Protein AF-A0A2G6C9Q8-F1 (afdb_monomer_lite)

Radius of gyration: 16.35 Å; chains: 1; bounding box: 36×27×58 Å

Secondary structure (DSSP, 8-state):
-HHHHHIIIIITTS-HHHHHHHHHHHHHHHHHHHHHH-TT------SHHHHHHHHHHHHHHHHHTT-HHHHHHHHHHHHHHHHHHHHS---GGGGSS-S----HHHHHHHHHHHHHH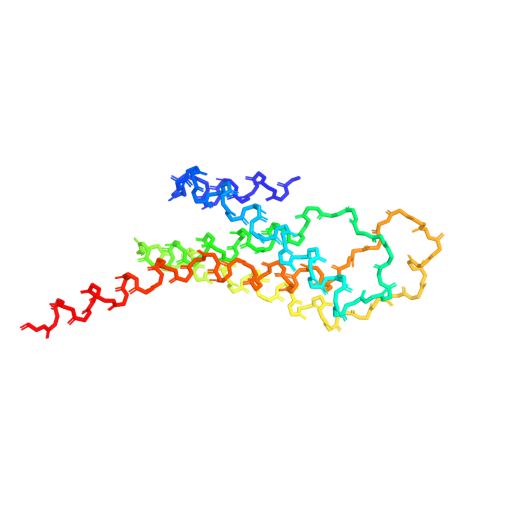HHHHHHHHHHHHHHTT-

pLDDT: mean 86.73, std 14.35, range [43.84, 97.94]

Sequence (134 aa):
AGFWVFLLLCGQNLRLKFLIFSIIFCAFIVGGGLFLISPQIIWYAGFSGIQYGLFLAGGIILVVDGEKLYGSALLILVVGKILMDAFTPTEPLSQTLIEASVIHQAHWYGAMGGVLSALPRILQATRYKSSSHV

Foldseek 3Di:
DLVVVLCVLQVVVDDPVLLVVLLVQLVCLLVVCCVPVVVVCPDDDDPLLLSLLSLLLRLLSCCLVPVVVSSVVSNCVSVVVLVVVVPDDDDPVVPPDPPDDPDSSSNVSSNVSNCVSNVVSVVVSVVVVVVVVD

Structure (mmCIF, N/CA/C/O backbone):
data_AF-A0A2G6C9Q8-F1
#
_entry.id   AF-A0A2G6C9Q8-F1
#
loop_
_atom_site.group_PDB
_atom_site.id
_atom_site.type_symbol
_atom_site.label_atom_id
_atom_site.label_alt_id
_atom_site.label_comp_id
_atom_site.label_asym_id
_atom_site.label_entity_id
_atom_site.label_seq_id
_atom_site.pdbx_PDB_ins_code
_atom_site.Cartn_x
_atom_site.Cartn_y
_atom_site.Cartn_z
_atom_site.occupancy
_atom_site.B_iso_or_equiv
_atom_site.auth_seq_id
_atom_site.auth_comp_id
_atom_site.auth_asym_id
_atom_site.auth_atom_id
_atom_site.pdbx_PDB_model_num
ATOM 1 N N . ALA A 1 1 ? -5.582 7.361 -11.171 1.00 74.19 1 ALA A N 1
ATOM 2 C CA . ALA A 1 1 ? -6.809 6.622 -10.788 1.00 74.19 1 ALA A CA 1
ATOM 3 C C . ALA A 1 1 ? -6.677 5.880 -9.449 1.00 74.19 1 ALA A C 1
ATOM 5 O O . ALA A 1 1 ? -7.483 6.132 -8.567 1.00 74.19 1 ALA A O 1
ATOM 6 N N . GLY A 1 2 ? -5.665 5.022 -9.242 1.00 85.25 2 GLY A N 1
ATOM 7 C CA . GLY A 1 2 ? -5.610 4.134 -8.063 1.00 85.25 2 GLY A CA 1
ATOM 8 C C . GLY A 1 2 ? -5.656 4.804 -6.679 1.00 85.25 2 GLY A C 1
ATOM 9 O O . GLY A 1 2 ? -6.224 4.240 -5.755 1.00 85.25 2 GLY A O 1
ATOM 10 N N . PHE A 1 3 ? -5.119 6.020 -6.517 1.00 89.12 3 PHE A N 1
ATOM 11 C CA . PHE A 1 3 ? -5.171 6.729 -5.230 1.00 89.12 3 PHE A CA 1
ATOM 12 C C . PHE A 1 3 ? -6.599 7.152 -4.872 1.00 89.12 3 PHE A C 1
ATOM 14 O O . PHE A 1 3 ? -7.008 7.027 -3.726 1.00 89.12 3 PHE A O 1
ATOM 21 N N . TRP A 1 4 ? -7.388 7.564 -5.866 1.00 91.56 4 TRP A N 1
ATOM 22 C CA . TRP A 1 4 ? -8.804 7.874 -5.678 1.00 91.56 4 TRP A CA 1
ATOM 23 C C . TRP A 1 4 ? -9.612 6.634 -5.294 1.00 91.56 4 TRP A C 1
ATOM 25 O O . TRP A 1 4 ? -10.454 6.715 -4.409 1.00 91.56 4 TRP A O 1
ATOM 35 N N . VAL A 1 5 ? -9.304 5.477 -5.891 1.00 91.69 5 VAL A N 1
ATOM 36 C CA . VAL A 1 5 ? -9.910 4.193 -5.498 1.00 91.69 5 VAL A CA 1
ATOM 37 C C . VAL A 1 5 ? -9.563 3.855 -4.049 1.00 91.69 5 VAL A C 1
ATOM 39 O O . VAL A 1 5 ? -10.441 3.497 -3.273 1.00 91.69 5 VAL A O 1
ATOM 42 N N . PHE A 1 6 ? -8.302 4.031 -3.652 1.00 93.19 6 PHE A N 1
ATOM 43 C CA . PHE A 1 6 ? -7.896 3.863 -2.259 1.00 93.19 6 PHE A CA 1
ATOM 44 C C . PHE A 1 6 ? -8.661 4.803 -1.313 1.00 93.19 6 PHE A C 1
ATOM 46 O O . PHE A 1 6 ? -9.171 4.356 -0.289 1.00 93.19 6 PHE A O 1
ATOM 53 N N . LEU A 1 7 ? -8.780 6.090 -1.650 1.00 92.19 7 LEU A N 1
ATOM 54 C CA . LEU A 1 7 ? -9.528 7.048 -0.831 1.00 92.19 7 LEU A CA 1
ATOM 55 C C . LEU A 1 7 ? -11.012 6.682 -0.723 1.00 92.19 7 LEU A C 1
ATOM 57 O O . LEU A 1 7 ? -11.589 6.830 0.350 1.00 92.19 7 LEU A O 1
ATOM 61 N N . LEU A 1 8 ? -11.612 6.173 -1.800 1.00 92.25 8 LEU A N 1
ATOM 62 C CA . LEU A 1 8 ? -12.995 5.704 -1.794 1.00 92.25 8 LEU A CA 1
ATOM 63 C C . LEU A 1 8 ? -13.186 4.499 -0.863 1.00 92.25 8 LEU A C 1
ATOM 65 O O . LEU A 1 8 ? -14.150 4.468 -0.109 1.00 92.25 8 LEU A O 1
ATOM 69 N N . LEU A 1 9 ? -12.276 3.522 -0.917 1.00 90.50 9 LEU A N 1
ATOM 70 C CA . LEU A 1 9 ? -12.410 2.262 -0.178 1.00 90.50 9 LEU A CA 1
ATOM 71 C C . LEU A 1 9 ? -11.966 2.359 1.286 1.00 90.50 9 LEU A C 1
ATOM 73 O O . LEU A 1 9 ? -12.543 1.704 2.146 1.00 90.50 9 LEU A O 1
ATOM 77 N N . CYS A 1 10 ? -10.930 3.148 1.568 1.00 90.38 10 CYS A N 1
ATOM 78 C CA . CYS A 1 10 ? -10.284 3.196 2.881 1.00 90.38 10 CYS A CA 1
ATOM 79 C C . CYS A 1 10 ? -10.272 4.604 3.486 1.00 90.38 10 CYS A C 1
ATOM 81 O O . CYS A 1 10 ? -10.171 4.752 4.701 1.00 90.38 10 CYS A O 1
ATOM 83 N N . GLY A 1 11 ? -10.330 5.656 2.665 1.00 84.56 11 GLY A N 1
ATOM 84 C CA . GLY A 1 11 ? -10.055 7.029 3.096 1.00 84.56 11 GLY A CA 1
ATOM 85 C C . GLY A 1 11 ? -11.017 7.559 4.158 1.00 84.56 11 GLY A C 1
ATOM 86 O O . GLY A 1 11 ? -10.589 8.320 5.020 1.00 84.56 11 GLY A O 1
ATOM 87 N N . GLN A 1 12 ? -12.278 7.121 4.148 1.00 84.31 12 GLN A N 1
ATOM 88 C CA . GLN A 1 12 ? -13.280 7.538 5.139 1.00 84.31 12 GLN A CA 1
ATOM 89 C C . GLN A 1 12 ? -12.997 6.980 6.543 1.00 84.31 12 GLN A C 1
ATOM 91 O O . GLN A 1 12 ? -13.325 7.617 7.542 1.00 84.31 12 GLN A O 1
ATOM 96 N N . ASN A 1 13 ? -12.342 5.820 6.627 1.00 82.31 13 ASN A N 1
ATOM 97 C CA . ASN A 1 13 ? -12.043 5.129 7.883 1.00 82.31 13 ASN A CA 1
ATOM 98 C C . ASN A 1 13 ? -10.636 5.457 8.414 1.00 82.31 13 ASN A C 1
ATOM 100 O O . ASN A 1 13 ? -10.291 5.091 9.538 1.00 82.31 13 ASN A O 1
ATOM 104 N N . LEU A 1 14 ? -9.805 6.155 7.630 1.00 88.62 14 LEU A N 1
ATOM 105 C CA . LEU A 1 14 ? -8.415 6.439 7.978 1.00 88.62 14 LEU A CA 1
ATOM 106 C C . LEU A 1 14 ? -8.225 7.851 8.527 1.00 88.62 14 LEU A C 1
ATOM 108 O O . LEU A 1 14 ? -8.629 8.855 7.946 1.00 88.62 14 LEU A O 1
ATOM 112 N N . ARG A 1 15 ? -7.487 7.949 9.636 1.00 91.44 15 ARG A N 1
ATOM 113 C CA . ARG A 1 15 ? -7.051 9.244 10.170 1.00 91.44 15 ARG A CA 1
ATOM 114 C C . ARG A 1 15 ? -6.024 9.870 9.226 1.00 91.44 15 ARG A C 1
ATOM 116 O O . ARG A 1 15 ? -5.024 9.231 8.903 1.00 91.44 15 ARG A O 1
ATOM 123 N N . LEU A 1 16 ? -6.186 11.155 8.899 1.00 91.81 16 LEU A N 1
ATOM 124 C CA . LEU A 1 16 ? -5.263 11.890 8.019 1.00 91.81 16 LEU A CA 1
ATOM 125 C C . LEU A 1 16 ? -3.792 11.775 8.458 1.00 91.81 16 LEU A C 1
ATOM 127 O O . LEU A 1 16 ? -2.912 11.564 7.630 1.00 91.81 16 LEU A O 1
ATOM 131 N N . LYS A 1 17 ? -3.524 11.837 9.770 1.00 93.69 17 LYS A N 1
ATOM 132 C CA . LYS A 1 17 ? -2.168 11.661 10.324 1.00 93.69 17 LYS A CA 1
ATOM 133 C C . LYS A 1 17 ? -1.569 10.294 9.977 1.00 93.69 17 LYS A C 1
ATOM 135 O O . LYS A 1 17 ? -0.399 10.218 9.622 1.00 93.69 17 LYS A O 1
ATOM 140 N N . PHE A 1 18 ? -2.371 9.230 10.058 1.00 93.88 18 PHE A N 1
ATOM 141 C CA . PHE A 1 18 ? -1.941 7.878 9.701 1.00 93.88 18 PHE A CA 1
ATOM 142 C C . PHE A 1 18 ? -1.710 7.741 8.192 1.00 93.88 18 PHE A C 1
ATOM 144 O O . PHE A 1 18 ? -0.746 7.099 7.780 1.00 93.88 18 PHE A O 1
ATOM 151 N N . LEU A 1 19 ? -2.558 8.371 7.374 1.00 95.12 19 LEU A N 1
ATOM 152 C CA . LEU A 1 19 ? -2.399 8.387 5.922 1.00 95.12 19 LEU A CA 1
ATOM 153 C C . LEU A 1 19 ? -1.090 9.074 5.509 1.00 95.12 19 LEU A C 1
ATOM 155 O O . LEU A 1 19 ? -0.296 8.478 4.788 1.00 95.12 19 LEU A O 1
ATOM 159 N N . ILE A 1 20 ? -0.837 10.289 6.007 1.00 96.62 20 ILE A N 1
ATOM 160 C CA . ILE A 1 20 ? 0.397 11.037 5.715 1.00 96.62 20 ILE A CA 1
ATOM 161 C C . ILE A 1 20 ? 1.623 10.244 6.176 1.00 96.62 20 ILE A C 1
ATOM 163 O O . ILE A 1 20 ? 2.571 10.080 5.409 1.00 96.62 20 ILE A O 1
ATOM 167 N N . PHE A 1 21 ? 1.584 9.702 7.399 1.00 96.94 21 PHE A N 1
ATOM 168 C CA . PHE A 1 21 ? 2.650 8.845 7.911 1.00 96.94 21 PHE A CA 1
ATOM 169 C C . PHE A 1 21 ? 2.892 7.637 6.999 1.00 96.94 21 PHE A C 1
ATOM 171 O O . PHE A 1 21 ? 4.028 7.399 6.606 1.00 96.94 21 PHE A O 1
ATOM 178 N N . SER A 1 22 ? 1.839 6.910 6.613 1.00 96.62 22 SER A N 1
ATOM 179 C CA . SER A 1 22 ? 1.961 5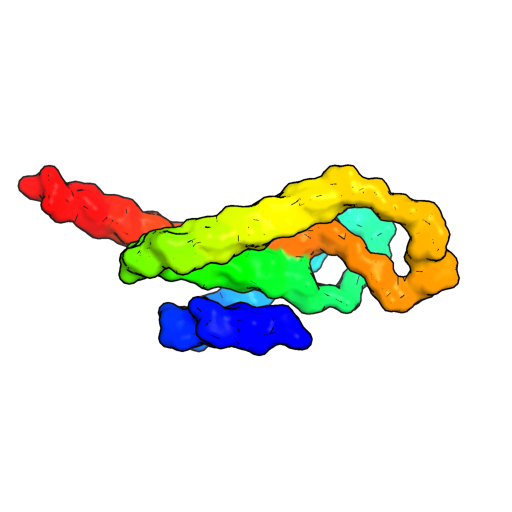.717 5.769 1.00 96.62 22 SER A CA 1
ATOM 180 C C . SER A 1 22 ? 2.494 6.040 4.376 1.00 96.62 22 SER A C 1
ATOM 182 O O . SER A 1 22 ? 3.293 5.266 3.859 1.00 96.62 22 SER A O 1
ATOM 184 N N . ILE A 1 23 ? 2.119 7.181 3.785 1.00 97.06 23 ILE A N 1
ATOM 185 C CA . ILE A 1 23 ? 2.675 7.643 2.502 1.00 97.06 23 ILE A CA 1
ATOM 186 C C . ILE A 1 23 ? 4.187 7.841 2.622 1.00 97.06 23 ILE A C 1
ATOM 188 O O . ILE A 1 23 ? 4.942 7.257 1.847 1.00 97.06 23 ILE A O 1
ATOM 192 N N . ILE A 1 24 ? 4.624 8.639 3.600 1.00 97.69 24 ILE A N 1
ATOM 193 C CA . ILE A 1 24 ? 6.041 8.968 3.800 1.00 97.69 24 ILE A CA 1
ATOM 194 C C . ILE A 1 24 ? 6.835 7.704 4.140 1.00 97.69 24 ILE A C 1
ATOM 196 O O . ILE A 1 24 ? 7.883 7.446 3.555 1.00 97.69 24 ILE A O 1
ATOM 200 N N . PHE A 1 25 ? 6.312 6.883 5.048 1.00 97.94 25 PHE A N 1
ATOM 201 C CA . PHE A 1 25 ? 6.960 5.654 5.480 1.00 97.94 25 PHE A CA 1
ATOM 202 C C . PHE A 1 25 ? 7.094 4.649 4.331 1.00 97.94 25 PHE A C 1
ATOM 204 O O . PHE A 1 25 ? 8.189 4.150 4.084 1.00 97.94 25 PHE A O 1
ATOM 211 N N . CYS A 1 26 ? 6.029 4.409 3.559 1.00 97.75 26 CYS A N 1
ATOM 212 C CA . CYS A 1 26 ? 6.114 3.554 2.375 1.00 97.75 26 CYS A CA 1
ATOM 213 C C . CYS A 1 26 ? 7.080 4.129 1.334 1.00 97.75 26 CYS A C 1
ATOM 215 O O . CYS A 1 26 ? 7.816 3.358 0.728 1.00 97.75 26 CYS A O 1
ATOM 217 N N . ALA A 1 27 ? 7.135 5.453 1.146 1.00 96.75 27 ALA A N 1
ATOM 218 C CA . ALA A 1 27 ? 8.099 6.072 0.236 1.00 96.75 27 ALA A CA 1
ATOM 219 C C . ALA A 1 27 ? 9.548 5.765 0.648 1.00 96.75 27 ALA A C 1
ATOM 221 O O . ALA A 1 27 ? 10.351 5.375 -0.200 1.00 96.75 27 ALA A O 1
ATOM 222 N N . PHE A 1 28 ? 9.865 5.857 1.945 1.00 97.00 28 PHE A N 1
ATOM 223 C CA . PHE A 1 28 ? 11.181 5.487 2.471 1.00 97.00 28 PHE A CA 1
ATOM 224 C C . PHE A 1 28 ? 11.492 3.999 2.293 1.00 97.00 28 PHE A C 1
ATOM 226 O O . PHE A 1 28 ? 12.594 3.666 1.866 1.00 97.00 28 PHE A O 1
ATOM 233 N N . ILE A 1 29 ? 10.541 3.105 2.577 1.00 97.75 29 ILE A N 1
ATOM 234 C CA . ILE A 1 29 ? 10.752 1.658 2.419 1.00 97.75 29 ILE A CA 1
ATOM 235 C C . ILE A 1 29 ? 10.920 1.277 0.945 1.00 97.75 29 ILE A C 1
ATOM 237 O O . ILE A 1 29 ? 11.803 0.490 0.618 1.00 97.75 29 ILE A O 1
ATOM 241 N N . VAL A 1 30 ? 10.119 1.852 0.047 1.00 96.38 30 VAL A N 1
ATOM 242 C CA . VAL A 1 30 ? 10.239 1.620 -1.398 1.00 96.38 30 VAL A CA 1
ATOM 243 C C . VAL A 1 30 ? 11.581 2.134 -1.908 1.00 96.38 30 VAL A C 1
ATOM 245 O O . VAL A 1 30 ? 12.309 1.381 -2.549 1.00 96.38 30 VAL A O 1
ATOM 248 N N . GLY A 1 31 ? 11.939 3.381 -1.590 1.00 93.81 31 GLY A N 1
ATOM 249 C CA . GLY A 1 31 ? 13.209 3.972 -2.010 1.00 93.81 31 GLY A CA 1
ATOM 250 C C . GLY A 1 31 ? 14.418 3.216 -1.456 1.00 93.81 31 GLY A C 1
ATOM 251 O O . GLY A 1 31 ? 15.316 2.860 -2.212 1.00 93.81 31 GLY A O 1
ATOM 252 N N . GLY A 1 32 ? 14.416 2.906 -0.158 1.00 94.75 32 GLY A N 1
ATOM 253 C CA . GLY A 1 32 ? 15.486 2.148 0.492 1.00 94.75 32 GLY A CA 1
ATOM 254 C C . GLY A 1 32 ? 15.589 0.707 -0.009 1.00 94.75 32 GLY A C 1
ATOM 255 O O . GLY A 1 32 ? 16.690 0.226 -0.258 1.00 94.75 32 GLY A O 1
ATOM 256 N N . GLY A 1 33 ? 14.457 0.029 -0.214 1.00 94.50 33 GLY A N 1
ATOM 257 C CA . GLY A 1 33 ? 14.417 -1.324 -0.768 1.00 94.50 33 GLY A CA 1
ATOM 258 C C . GLY A 1 33 ? 14.969 -1.378 -2.190 1.00 94.50 33 GLY A C 1
ATOM 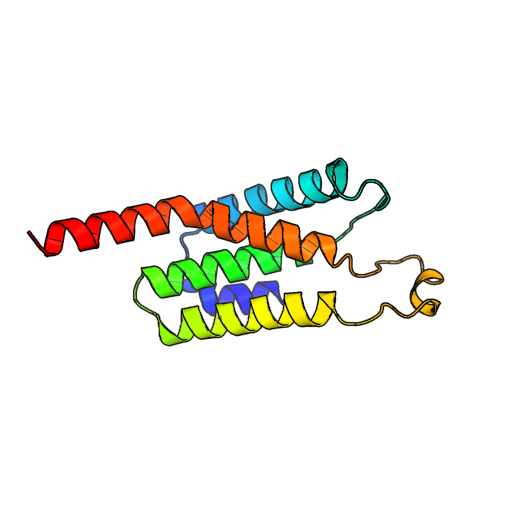259 O O . GLY A 1 33 ? 15.802 -2.228 -2.493 1.00 94.50 33 GLY A O 1
ATOM 260 N N . LEU A 1 34 ? 14.583 -0.426 -3.043 1.00 92.25 34 LEU A N 1
ATOM 261 C CA . LEU A 1 34 ? 15.146 -0.314 -4.388 1.00 92.25 34 LEU A CA 1
ATOM 262 C C . LEU A 1 34 ? 16.650 -0.031 -4.338 1.00 92.25 34 LEU A C 1
ATOM 264 O O . LEU A 1 34 ? 17.415 -0.738 -4.984 1.00 92.25 34 LEU A O 1
ATOM 268 N N . PHE A 1 35 ? 17.078 0.934 -3.523 1.00 92.06 35 PHE A N 1
ATOM 269 C CA . PHE A 1 35 ? 18.482 1.330 -3.421 1.00 92.06 35 PHE A CA 1
ATOM 270 C C . PHE A 1 35 ? 19.395 0.204 -2.905 1.00 92.06 35 PHE A C 1
ATOM 272 O O . PHE A 1 35 ? 20.488 0.013 -3.429 1.00 92.06 35 PHE A O 1
ATOM 279 N N . LEU A 1 36 ? 18.956 -0.549 -1.890 1.00 94.81 36 LEU A N 1
ATOM 280 C CA . LEU A 1 36 ? 19.791 -1.552 -1.218 1.00 94.81 36 LEU A CA 1
ATOM 281 C C . LEU A 1 36 ? 19.675 -2.955 -1.827 1.00 94.81 36 LEU A C 1
ATOM 283 O O . LEU A 1 36 ? 20.661 -3.685 -1.865 1.00 94.81 36 LEU A O 1
ATOM 287 N N . ILE A 1 37 ? 18.476 -3.354 -2.261 1.00 93.31 37 ILE A N 1
ATOM 288 C CA . ILE A 1 37 ? 18.160 -4.743 -2.648 1.00 93.31 37 ILE A CA 1
ATOM 289 C C . ILE A 1 37 ? 17.986 -4.865 -4.168 1.00 93.31 37 ILE A C 1
ATOM 291 O O . ILE A 1 37 ? 18.071 -5.957 -4.727 1.00 93.31 37 ILE A O 1
ATOM 295 N N . SER A 1 38 ? 17.752 -3.757 -4.876 1.00 86.94 38 SER A N 1
ATOM 296 C CA . SER A 1 38 ? 17.603 -3.744 -6.336 1.00 86.94 38 SER A CA 1
ATOM 297 C C . SER A 1 38 ? 18.480 -2.676 -7.006 1.00 86.94 38 SER A C 1
ATOM 299 O O . SER A 1 38 ? 17.960 -1.863 -7.772 1.00 86.94 38 SER A O 1
ATOM 301 N N . PRO A 1 39 ? 19.808 -2.679 -6.767 1.00 85.44 39 PRO A N 1
ATOM 302 C CA . PRO A 1 39 ? 20.722 -1.640 -7.256 1.00 85.44 39 PRO A CA 1
ATOM 303 C C . PRO A 1 39 ? 20.805 -1.557 -8.789 1.00 85.44 39 PRO A C 1
ATOM 305 O O . PRO A 1 39 ? 21.242 -0.546 -9.329 1.00 85.44 39 PRO A O 1
ATOM 308 N N . GLN A 1 40 ? 20.358 -2.593 -9.507 1.00 84.38 40 GLN A N 1
ATOM 309 C CA . GLN A 1 40 ? 20.207 -2.576 -10.964 1.00 84.38 40 GLN A CA 1
ATOM 310 C C . GLN A 1 40 ? 19.121 -1.600 -11.452 1.00 84.38 40 GLN A C 1
ATOM 312 O O . GLN A 1 40 ? 19.060 -1.285 -12.639 1.00 84.38 40 GLN A O 1
ATOM 317 N N . ILE A 1 41 ? 18.245 -1.135 -10.559 1.00 83.75 41 ILE A N 1
ATOM 318 C CA . ILE A 1 41 ? 17.153 -0.216 -10.868 1.00 83.75 41 ILE A CA 1
ATOM 319 C C . ILE A 1 41 ? 17.644 1.211 -10.649 1.00 83.75 41 ILE A C 1
ATOM 321 O O . ILE A 1 41 ? 17.661 1.723 -9.534 1.00 83.75 41 ILE A O 1
ATOM 325 N N . ILE A 1 42 ? 18.044 1.854 -11.743 1.00 78.19 42 ILE A N 1
ATOM 326 C CA . ILE A 1 42 ? 18.704 3.166 -11.707 1.00 78.19 42 ILE A CA 1
ATOM 327 C C . ILE A 1 42 ? 17.685 4.305 -11.535 1.00 78.19 42 ILE A C 1
ATOM 329 O O . ILE A 1 42 ? 17.992 5.329 -10.930 1.00 78.19 42 ILE A O 1
ATOM 333 N N . TRP A 1 43 ? 16.456 4.123 -12.030 1.00 77.44 43 TRP A N 1
ATOM 334 C CA . TRP A 1 43 ? 15.390 5.123 -11.959 1.00 77.44 43 TRP A CA 1
ATOM 335 C C . TRP A 1 43 ? 14.045 4.480 -11.628 1.00 77.44 43 TRP A C 1
ATOM 337 O O . TRP A 1 43 ? 13.609 3.543 -12.294 1.00 77.44 43 TRP A O 1
ATOM 347 N N . TYR A 1 44 ? 13.364 5.025 -10.620 1.00 82.50 44 TYR A N 1
ATOM 348 C CA . TYR A 1 44 ? 11.999 4.656 -10.252 1.00 82.50 44 TYR A CA 1
ATOM 349 C C . TYR A 1 44 ? 11.152 5.918 -10.087 1.00 82.50 44 TYR A C 1
ATOM 351 O O . TYR A 1 44 ? 11.290 6.659 -9.117 1.00 82.50 44 TYR A O 1
ATOM 359 N N . ALA A 1 45 ? 10.256 6.149 -11.042 1.00 76.50 45 ALA A N 1
ATOM 360 C CA . ALA A 1 45 ? 9.319 7.267 -11.037 1.00 76.50 45 ALA A CA 1
ATOM 361 C C . ALA A 1 45 ? 7.890 6.745 -10.821 1.00 76.50 45 ALA A C 1
ATOM 363 O O . ALA A 1 45 ? 7.058 6.775 -11.725 1.00 76.50 45 ALA A O 1
ATOM 364 N N . GLY A 1 46 ? 7.607 6.194 -9.632 1.00 81.38 46 GLY A N 1
ATOM 365 C CA . GLY A 1 46 ? 6.338 5.510 -9.372 1.00 81.38 46 GLY A CA 1
ATOM 366 C C . GLY A 1 46 ? 5.727 5.783 -8.000 1.00 81.38 46 GLY A C 1
ATOM 367 O O . GLY A 1 46 ? 6.305 5.476 -6.960 1.00 81.38 46 GLY A O 1
ATOM 368 N N . PHE A 1 47 ? 4.477 6.251 -7.986 1.00 89.75 47 PHE A N 1
ATOM 369 C CA . PHE A 1 47 ? 3.643 6.228 -6.776 1.00 89.75 47 PHE A CA 1
ATOM 370 C C . PHE A 1 47 ? 3.046 4.831 -6.508 1.00 89.75 47 PHE A C 1
ATOM 372 O O . PHE A 1 47 ? 2.551 4.567 -5.416 1.00 89.75 47 PHE A O 1
ATOM 379 N N . SER A 1 48 ? 3.121 3.909 -7.477 1.00 92.31 48 SER A N 1
ATOM 380 C CA . SER A 1 48 ? 2.458 2.601 -7.415 1.00 92.31 48 SER A CA 1
ATOM 381 C C . SER A 1 48 ? 2.898 1.755 -6.220 1.00 92.31 48 SER A C 1
ATOM 383 O O . SER A 1 48 ? 2.035 1.247 -5.510 1.00 92.31 48 SER A O 1
ATOM 385 N N . GLY A 1 49 ? 4.196 1.682 -5.908 1.00 93.62 49 GLY A N 1
ATOM 386 C CA . GLY A 1 49 ? 4.684 1.012 -4.695 1.00 93.62 49 GLY A CA 1
ATOM 387 C C . GLY A 1 49 ? 4.034 1.552 -3.415 1.00 93.62 49 GLY A C 1
ATOM 388 O O . GLY A 1 49 ? 3.505 0.787 -2.612 1.00 93.62 49 GLY A O 1
ATOM 389 N N . ILE A 1 50 ? 3.959 2.879 -3.266 1.00 96.69 50 ILE A N 1
ATOM 390 C CA . ILE A 1 50 ? 3.294 3.513 -2.117 1.00 96.69 50 ILE A CA 1
ATOM 391 C C . ILE A 1 50 ? 1.813 3.121 -2.073 1.00 96.69 50 ILE A C 1
ATOM 393 O O . ILE A 1 50 ? 1.305 2.799 -1.005 1.00 96.69 50 ILE A O 1
ATOM 397 N N . GLN A 1 51 ? 1.123 3.081 -3.216 1.00 96.12 51 GLN A N 1
ATOM 398 C CA . GLN A 1 51 ? -0.294 2.701 -3.279 1.00 96.12 51 GLN A CA 1
ATOM 399 C C . GLN A 1 51 ? -0.547 1.271 -2.809 1.00 96.12 51 GLN A C 1
ATOM 401 O O . GLN A 1 51 ? -1.492 1.061 -2.053 1.00 96.12 51 GLN A O 1
ATOM 406 N N . TYR A 1 52 ? 0.285 0.306 -3.209 1.00 96.19 52 TYR A N 1
ATOM 407 C CA . TYR A 1 52 ? 0.187 -1.065 -2.697 1.00 96.19 52 TYR A CA 1
ATOM 408 C C . TYR A 1 52 ? 0.349 -1.087 -1.173 1.00 96.19 52 TYR A C 1
ATOM 410 O O . TYR A 1 52 ? -0.470 -1.691 -0.481 1.00 96.19 52 TYR A O 1
ATOM 418 N N . GLY A 1 53 ? 1.316 -0.338 -0.637 1.00 97.56 53 GLY A N 1
ATOM 419 C CA . GLY A 1 53 ? 1.463 -0.157 0.809 1.00 97.56 53 GLY A CA 1
ATOM 420 C C . GLY A 1 53 ? 0.224 0.435 1.478 1.00 97.56 53 GLY A C 1
ATOM 421 O O . GLY A 1 53 ? -0.250 -0.093 2.482 1.00 97.56 53 GLY A O 1
ATOM 422 N N . LEU A 1 54 ? -0.362 1.483 0.896 1.00 97.81 54 LEU A N 1
ATOM 423 C CA . LEU A 1 54 ? -1.588 2.095 1.409 1.00 97.81 54 LEU A CA 1
ATOM 424 C C . LEU A 1 54 ? -2.770 1.124 1.404 1.00 97.81 54 LEU A C 1
ATOM 426 O O . LEU A 1 54 ? -3.489 1.053 2.397 1.00 97.81 54 LEU A O 1
ATOM 430 N N . PHE A 1 55 ? -2.962 0.354 0.332 1.00 97.81 55 PHE A N 1
ATOM 431 C CA . PHE A 1 55 ? -4.025 -0.647 0.269 1.00 97.81 55 PHE A CA 1
ATOM 432 C C . PHE A 1 55 ? -3.847 -1.754 1.316 1.00 97.81 55 PHE A C 1
ATOM 434 O O . PHE A 1 55 ? -4.830 -2.123 1.958 1.00 97.81 55 PHE A O 1
ATOM 441 N N . LEU A 1 56 ? -2.618 -2.233 1.547 1.00 97.81 56 LEU A N 1
ATOM 442 C CA . LEU A 1 56 ? -2.336 -3.199 2.614 1.00 97.81 56 LEU A CA 1
ATOM 443 C C . LEU A 1 56 ? -2.609 -2.595 3.999 1.00 97.81 56 LEU A C 1
ATOM 445 O O . LEU A 1 56 ? -3.329 -3.190 4.798 1.00 97.81 56 LEU A O 1
ATOM 449 N N . ALA A 1 57 ? -2.090 -1.396 4.276 1.00 97.75 57 ALA A N 1
ATOM 450 C CA . ALA A 1 57 ? -2.293 -0.720 5.557 1.00 97.75 57 ALA A CA 1
ATOM 451 C C . ALA A 1 57 ? -3.782 -0.441 5.832 1.00 97.75 57 ALA A C 1
ATOM 453 O O . ALA A 1 57 ? -4.279 -0.704 6.927 1.00 97.75 57 ALA A O 1
ATOM 454 N N . GLY A 1 58 ? -4.506 0.056 4.825 1.00 96.69 58 GLY A N 1
ATOM 455 C CA . GLY A 1 58 ? -5.941 0.321 4.897 1.00 96.69 58 GLY A CA 1
ATOM 456 C C . GLY A 1 58 ? -6.761 -0.954 5.081 1.00 96.69 58 GLY A C 1
ATOM 457 O O . GLY A 1 58 ? -7.607 -0.999 5.969 1.00 96.69 58 GLY A O 1
ATOM 458 N N . GLY A 1 59 ? -6.467 -2.012 4.320 1.00 97.19 59 GLY A N 1
ATOM 459 C CA . GLY A 1 59 ? -7.123 -3.313 4.469 1.00 97.19 59 GLY A CA 1
ATOM 460 C C . GLY A 1 59 ? -6.919 -3.918 5.860 1.00 97.19 59 GLY A C 1
ATOM 461 O O . GLY A 1 59 ? -7.873 -4.405 6.461 1.00 97.19 59 GLY A O 1
ATOM 462 N N . ILE A 1 60 ? -5.707 -3.816 6.419 1.00 97.00 60 ILE A N 1
ATOM 463 C CA . ILE A 1 60 ? -5.417 -4.242 7.796 1.00 97.00 60 ILE A CA 1
ATOM 464 C C . ILE A 1 60 ? -6.246 -3.440 8.799 1.00 97.00 60 ILE A C 1
ATOM 466 O O . ILE A 1 60 ? -6.840 -4.030 9.699 1.00 97.00 60 ILE A O 1
ATOM 470 N N . ILE A 1 61 ? -6.300 -2.113 8.656 1.00 95.69 61 ILE A N 1
ATOM 471 C CA . ILE A 1 61 ? -7.078 -1.262 9.564 1.00 95.69 61 ILE A CA 1
ATOM 472 C C . ILE A 1 61 ? -8.562 -1.602 9.491 1.00 95.69 61 ILE A C 1
ATOM 474 O O . ILE A 1 61 ? -9.173 -1.768 10.540 1.00 95.69 61 ILE A O 1
ATOM 478 N N . LEU A 1 62 ? -9.117 -1.792 8.291 1.00 95.44 62 LEU A N 1
ATOM 479 C CA . LEU A 1 62 ? -10.503 -2.230 8.117 1.00 95.44 62 LEU A CA 1
ATOM 480 C C . LEU A 1 62 ? -10.768 -3.546 8.862 1.00 95.44 62 LEU A C 1
ATOM 482 O O . LEU A 1 62 ? -11.711 -3.625 9.645 1.00 95.44 62 LEU A O 1
ATOM 486 N N . VAL A 1 63 ? -9.903 -4.557 8.706 1.00 95.38 63 VAL A N 1
ATOM 487 C CA . VAL A 1 63 ? -10.051 -5.834 9.432 1.00 95.38 63 VAL A CA 1
ATOM 488 C C . VAL A 1 63 ? -9.993 -5.635 10.947 1.00 95.38 63 VAL A C 1
ATOM 490 O O . VAL A 1 63 ? -10.812 -6.202 11.675 1.00 95.38 63 VAL A O 1
ATOM 493 N N . VAL A 1 64 ? -9.022 -4.855 11.424 1.00 93.31 64 VAL A N 1
ATOM 494 C CA . VAL A 1 64 ? -8.803 -4.614 12.855 1.00 93.31 64 VAL A CA 1
ATOM 495 C C . VAL A 1 64 ? -9.957 -3.830 13.482 1.00 93.31 64 VAL A C 1
ATOM 497 O O . VAL A 1 64 ? -10.355 -4.133 14.607 1.00 93.31 64 VAL A O 1
ATOM 500 N N . ASP A 1 65 ? -10.522 -2.873 12.754 1.00 91.06 65 ASP A N 1
ATOM 501 C CA . ASP A 1 65 ? -11.603 -2.009 13.229 1.00 91.06 65 ASP A CA 1
ATOM 502 C C . ASP A 1 65 ? -13.001 -2.640 13.046 1.00 91.06 65 ASP A C 1
ATOM 504 O O . ASP A 1 65 ? -14.001 -2.034 13.420 1.00 91.06 65 ASP A O 1
ATOM 508 N N . GLY A 1 66 ? -13.079 -3.882 12.550 1.00 90.75 66 GLY A N 1
ATOM 509 C CA . GLY A 1 66 ? -14.301 -4.697 12.533 1.00 90.75 66 GLY A CA 1
ATOM 510 C C . GLY A 1 66 ? -14.893 -4.964 11.146 1.00 90.75 66 GLY A C 1
ATOM 511 O O . GLY A 1 66 ? -15.701 -5.883 11.008 1.00 90.75 66 GLY A O 1
ATOM 512 N N . GLU A 1 67 ? -14.426 -4.271 10.108 1.00 93.00 67 GLU A N 1
ATOM 513 C CA . GLU A 1 67 ? -14.835 -4.418 8.700 1.00 93.00 67 GLU A CA 1
ATOM 514 C C . GLU A 1 67 ? -14.152 -5.627 8.034 1.00 93.00 67 GLU A C 1
ATOM 516 O O . GLU A 1 67 ? -13.485 -5.527 7.000 1.00 93.00 67 GLU A O 1
ATOM 521 N N . LYS A 1 68 ? -14.279 -6.806 8.657 1.00 93.50 68 LYS A N 1
ATOM 522 C CA . LYS A 1 68 ? -13.496 -8.005 8.313 1.00 93.50 68 LYS A CA 1
ATOM 523 C C . LYS A 1 68 ? -13.671 -8.445 6.865 1.00 93.50 68 LYS A C 1
ATOM 525 O O . LYS A 1 68 ? -12.678 -8.735 6.214 1.00 93.50 68 LYS A O 1
ATOM 530 N N . LEU A 1 69 ? -14.905 -8.493 6.355 1.00 95.00 69 LEU A N 1
ATOM 531 C CA . LEU A 1 69 ? -15.164 -8.962 4.990 1.00 95.00 69 LEU A CA 1
ATOM 532 C C . LEU A 1 69 ? -14.504 -8.044 3.954 1.00 95.00 69 LEU A C 1
ATOM 534 O O . LEU A 1 69 ? -13.729 -8.516 3.125 1.00 95.00 69 LEU A O 1
ATOM 538 N N . TYR A 1 70 ? -14.770 -6.738 4.037 1.00 93.12 70 TYR A N 1
ATOM 539 C CA . TYR A 1 70 ? -14.221 -5.742 3.117 1.00 93.12 70 TYR A CA 1
ATOM 540 C C . TYR A 1 70 ? -12.699 -5.651 3.217 1.00 93.12 70 TYR A C 1
ATOM 542 O O . TYR A 1 70 ? -12.008 -5.698 2.198 1.00 93.12 70 TYR A O 1
ATOM 550 N N . GLY A 1 71 ? -12.169 -5.588 4.441 1.00 96.19 71 GLY A N 1
ATOM 551 C CA . GLY A 1 71 ? -10.734 -5.543 4.681 1.00 96.19 71 GLY A CA 1
ATOM 552 C C . GLY A 1 71 ? -10.023 -6.798 4.171 1.00 96.19 71 GLY A C 1
ATOM 553 O O . GLY A 1 71 ? -9.051 -6.688 3.428 1.00 96.19 71 GLY A O 1
ATOM 554 N N . SER A 1 72 ? -10.527 -7.997 4.483 1.00 97.19 72 SER A N 1
ATOM 555 C CA . SER A 1 72 ? -9.928 -9.250 4.007 1.00 97.19 72 SER A CA 1
ATOM 556 C C . SER A 1 72 ? -10.022 -9.406 2.491 1.00 97.19 72 SER A C 1
ATOM 558 O O . SER A 1 72 ? -9.039 -9.815 1.878 1.00 97.19 72 SER A O 1
ATOM 560 N N . ALA A 1 73 ? -11.149 -9.044 1.869 1.00 97.25 73 ALA A N 1
ATOM 561 C CA . ALA A 1 73 ? -11.285 -9.075 0.414 1.00 97.25 73 ALA A CA 1
ATOM 562 C C . ALA A 1 73 ? -10.266 -8.147 -0.265 1.00 97.25 73 ALA A C 1
ATOM 564 O O . ALA A 1 73 ? -9.586 -8.562 -1.202 1.00 97.25 73 ALA A O 1
ATOM 565 N N . LEU A 1 74 ? -10.097 -6.924 0.249 1.00 96.25 74 LEU A N 1
ATOM 566 C CA . LEU A 1 74 ? -9.104 -5.981 -0.260 1.00 96.25 74 LEU A CA 1
ATOM 567 C C . LEU A 1 74 ? -7.678 -6.539 -0.141 1.00 96.25 74 LEU A C 1
ATOM 569 O O . LEU A 1 74 ? -6.922 -6.493 -1.110 1.00 96.25 74 LEU A O 1
ATOM 573 N N . LEU A 1 75 ? -7.321 -7.105 1.016 1.00 97.56 75 LEU A N 1
ATOM 574 C CA . LEU A 1 75 ? -6.005 -7.714 1.230 1.00 97.56 75 LEU A CA 1
ATOM 575 C C . LEU A 1 75 ? -5.752 -8.876 0.263 1.00 97.56 75 LEU A C 1
ATOM 577 O O . LEU A 1 75 ? -4.686 -8.933 -0.346 1.00 97.56 75 LEU A O 1
ATOM 581 N N . ILE A 1 76 ? -6.733 -9.765 0.078 1.00 97.88 76 ILE A N 1
ATOM 582 C CA . ILE A 1 76 ? -6.634 -10.901 -0.849 1.00 97.88 76 ILE A CA 1
ATOM 583 C C . ILE A 1 76 ? -6.429 -10.413 -2.283 1.00 97.88 76 ILE A C 1
ATOM 585 O O . ILE A 1 76 ? -5.535 -10.905 -2.967 1.00 97.88 76 ILE A O 1
ATOM 589 N N . LEU A 1 77 ? -7.214 -9.431 -2.736 1.00 96.31 77 LEU A N 1
ATOM 590 C CA . LEU A 1 77 ? -7.098 -8.892 -4.092 1.00 96.31 77 LEU A CA 1
ATOM 591 C C . LEU A 1 77 ? -5.726 -8.262 -4.339 1.00 96.31 77 LEU A C 1
ATOM 593 O O . LEU A 1 77 ? -5.113 -8.490 -5.381 1.00 96.31 77 LEU A O 1
ATOM 597 N N . VAL A 1 78 ? -5.225 -7.491 -3.375 1.00 96.12 78 VAL A N 1
ATOM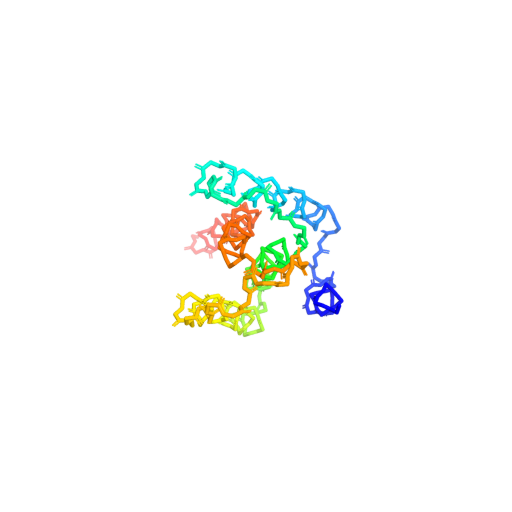 598 C CA . VAL A 1 78 ? -3.960 -6.769 -3.529 1.00 96.12 78 VAL A CA 1
ATOM 599 C C . VAL A 1 78 ? -2.770 -7.728 -3.460 1.00 96.12 78 VAL A C 1
ATOM 601 O O . VAL A 1 78 ? -1.891 -7.659 -4.316 1.00 96.12 78 VAL A O 1
ATOM 604 N N . VAL A 1 79 ? -2.757 -8.665 -2.506 1.00 96.69 79 VAL A N 1
ATOM 605 C CA . VAL A 1 79 ? -1.715 -9.705 -2.421 1.00 96.69 79 VAL A CA 1
ATOM 606 C C . VAL A 1 79 ? -1.755 -10.612 -3.650 1.00 96.69 79 VAL A C 1
ATOM 608 O O . VAL A 1 79 ? -0.712 -10.890 -4.235 1.00 96.69 79 VAL A O 1
ATOM 611 N N . GLY A 1 80 ? -2.948 -11.020 -4.089 1.00 95.62 80 GLY A N 1
ATOM 612 C CA . GLY A 1 80 ? -3.131 -11.805 -5.308 1.00 95.62 80 GLY A CA 1
ATOM 613 C C . GLY A 1 80 ? -2.580 -11.089 -6.541 1.00 95.62 80 GLY A C 1
ATOM 614 O O . GLY A 1 80 ? -1.886 -11.709 -7.343 1.00 95.62 80 GLY A O 1
ATOM 615 N N . LYS A 1 81 ? -2.802 -9.773 -6.658 1.00 92.69 81 LYS A N 1
ATOM 616 C CA . LYS A 1 81 ? -2.242 -8.969 -7.751 1.00 92.69 81 LYS A CA 1
ATOM 617 C C . LYS A 1 81 ? -0.714 -8.930 -7.724 1.00 92.69 81 LYS A C 1
ATOM 619 O O . LYS A 1 81 ? -0.098 -9.139 -8.764 1.00 92.69 81 LYS A O 1
ATOM 624 N N . ILE A 1 82 ? -0.116 -8.699 -6.552 1.00 92.38 82 ILE A N 1
ATOM 625 C CA . ILE A 1 82 ? 1.346 -8.686 -6.384 1.00 92.38 82 ILE A CA 1
ATOM 626 C C . ILE A 1 82 ? 1.946 -10.050 -6.759 1.00 92.38 82 ILE A C 1
ATOM 628 O O . ILE A 1 82 ? 2.959 -10.111 -7.454 1.00 92.38 82 ILE A O 1
ATOM 632 N N . LEU A 1 83 ? 1.317 -11.147 -6.327 1.00 92.19 83 LEU A N 1
ATOM 633 C CA . LEU A 1 83 ? 1.763 -12.502 -6.657 1.00 92.19 83 LEU A CA 1
ATOM 634 C C . LEU A 1 83 ? 1.641 -12.787 -8.155 1.00 92.19 83 LEU A C 1
ATOM 636 O O . LEU A 1 83 ? 2.584 -13.293 -8.749 1.00 92.19 83 LEU A O 1
ATOM 640 N N . MET A 1 84 ? 0.519 -12.427 -8.780 1.00 90.56 84 MET A N 1
ATOM 641 C CA . MET A 1 84 ? 0.328 -12.595 -10.223 1.00 90.56 84 MET A CA 1
ATOM 642 C C . MET A 1 84 ? 1.412 -11.858 -11.020 1.00 90.56 84 MET A C 1
ATOM 644 O O . MET A 1 84 ? 1.968 -12.414 -11.966 1.00 90.56 84 MET A O 1
ATOM 648 N N . ASP A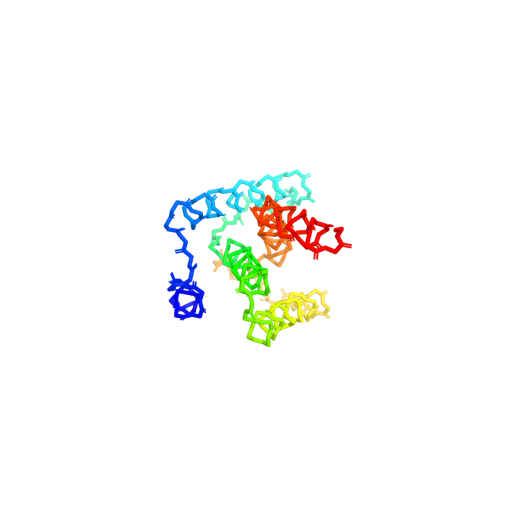 1 85 ? 1.765 -10.646 -10.594 1.00 85.62 85 ASP A N 1
ATOM 649 C CA . ASP A 1 85 ? 2.833 -9.859 -11.214 1.00 85.62 85 ASP A CA 1
ATOM 650 C C . ASP A 1 85 ? 4.217 -10.490 -11.020 1.00 85.62 85 ASP A C 1
ATOM 652 O O . ASP A 1 85 ? 5.058 -10.402 -11.908 1.00 85.62 85 ASP A O 1
ATOM 656 N N . ALA A 1 86 ? 4.453 -11.180 -9.901 1.00 83.31 86 ALA A N 1
ATOM 657 C CA . ALA A 1 86 ? 5.711 -11.881 -9.652 1.00 83.31 86 ALA A CA 1
ATOM 658 C C . ALA A 1 86 ? 5.916 -13.114 -10.555 1.00 83.31 86 ALA A C 1
ATOM 660 O O . ALA A 1 86 ? 7.058 -13.504 -10.790 1.00 83.31 86 ALA A O 1
ATOM 661 N N . PHE A 1 87 ? 4.835 -13.721 -11.058 1.00 81.31 87 PHE A N 1
ATOM 662 C CA . PHE A 1 87 ? 4.884 -14.908 -11.925 1.00 81.31 87 PHE A CA 1
ATOM 663 C C . PHE A 1 87 ? 4.624 -14.610 -13.407 1.00 81.31 87 PHE A C 1
ATOM 665 O O . PHE A 1 87 ? 4.713 -15.523 -14.227 1.00 81.31 87 PHE A O 1
ATOM 672 N N . THR A 1 88 ? 4.314 -13.363 -13.771 1.00 80.56 88 THR A N 1
ATOM 673 C CA . THR A 1 88 ? 4.115 -12.966 -15.171 1.00 80.56 88 THR A CA 1
ATOM 674 C C . THR A 1 88 ? 5.469 -12.604 -15.788 1.00 80.56 88 THR A C 1
ATOM 676 O O . THR A 1 88 ? 6.103 -11.657 -15.318 1.00 80.56 88 THR A O 1
ATOM 679 N N . PRO A 1 89 ? 5.947 -13.321 -16.823 1.00 65.38 89 PRO A N 1
ATOM 680 C CA . PRO A 1 89 ? 7.195 -12.972 -17.490 1.00 65.38 89 PRO A CA 1
ATOM 681 C C . PRO A 1 89 ? 7.103 -11.564 -18.083 1.00 65.38 89 PRO A C 1
ATOM 683 O O . PRO A 1 89 ? 6.168 -11.246 -18.814 1.00 65.38 89 PRO A O 1
ATOM 686 N N . THR A 1 90 ? 8.078 -10.709 -17.789 1.00 62.56 90 THR A N 1
ATOM 687 C CA . THR A 1 90 ? 8.216 -9.430 -18.488 1.00 62.56 90 THR A CA 1
ATOM 688 C C . THR A 1 90 ? 8.765 -9.698 -19.885 1.00 62.56 90 THR A C 1
ATOM 690 O O . THR A 1 90 ? 9.914 -10.119 -20.020 1.00 62.56 90 THR A O 1
ATOM 693 N N . GLU A 1 91 ? 7.949 -9.472 -20.913 1.00 55.03 91 GLU A N 1
ATOM 694 C CA . GLU A 1 91 ? 8.353 -9.583 -22.317 1.00 55.03 91 GLU A CA 1
ATOM 695 C C . GLU A 1 91 ? 9.598 -8.714 -22.616 1.00 55.03 91 GLU A C 1
ATOM 697 O O . GLU A 1 91 ? 9.614 -7.531 -22.257 1.00 55.03 91 GLU A O 1
ATOM 702 N N . PRO A 1 92 ? 10.629 -9.233 -23.317 1.00 50.56 92 PRO A N 1
ATOM 703 C CA . PRO A 1 92 ? 11.864 -8.492 -23.615 1.00 50.56 92 PRO A CA 1
ATOM 704 C C . PRO A 1 92 ? 11.638 -7.179 -24.384 1.00 50.56 92 PRO A C 1
ATOM 706 O O . PRO A 1 92 ? 12.443 -6.253 -24.301 1.00 50.56 92 PRO A O 1
ATOM 709 N N . LEU A 1 93 ? 10.526 -7.080 -25.121 1.00 46.25 93 LEU A N 1
ATOM 710 C CA . LEU A 1 93 ? 10.197 -5.950 -25.992 1.00 46.25 93 LEU A CA 1
ATOM 711 C C . LEU A 1 93 ? 9.801 -4.668 -25.229 1.00 46.25 93 LEU A C 1
ATOM 713 O O . LEU A 1 93 ? 9.727 -3.599 -25.830 1.00 46.25 93 LEU A O 1
ATOM 717 N N . SER A 1 94 ? 9.576 -4.730 -23.909 1.00 47.91 94 SER A N 1
ATOM 718 C CA . SER A 1 94 ? 9.265 -3.536 -23.103 1.00 47.91 94 SER A CA 1
ATOM 719 C C . SER A 1 94 ? 10.506 -2.726 -22.691 1.00 47.91 94 SER A C 1
ATOM 721 O O . SER A 1 94 ? 10.366 -1.711 -22.011 1.00 47.91 94 SER A O 1
ATOM 723 N N . GLN A 1 95 ? 11.718 -3.164 -23.058 1.00 46.66 95 GLN A N 1
ATOM 724 C CA . GLN A 1 95 ? 12.978 -2.495 -22.698 1.00 46.66 95 GLN A CA 1
ATOM 725 C C . GLN A 1 95 ? 13.375 -1.366 -23.665 1.00 46.66 95 GLN A C 1
ATOM 727 O O . GLN A 1 95 ? 14.243 -0.560 -23.341 1.00 46.66 95 GLN A O 1
ATOM 732 N N . THR A 1 96 ? 12.738 -1.270 -24.837 1.00 44.50 96 THR A N 1
ATOM 733 C CA . THR A 1 96 ? 13.075 -0.277 -25.876 1.00 44.50 96 THR A CA 1
ATOM 734 C C . THR A 1 96 ? 12.292 1.038 -25.786 1.00 44.50 96 THR A C 1
ATOM 736 O O . THR A 1 96 ? 12.577 1.959 -26.546 1.00 44.50 96 THR A O 1
ATOM 739 N N . LEU A 1 97 ? 11.341 1.172 -24.855 1.00 44.47 97 LEU A N 1
ATOM 740 C CA . LEU A 1 97 ? 10.634 2.429 -24.572 1.00 44.47 97 LEU A CA 1
ATOM 741 C C . LEU A 1 97 ? 10.988 2.900 -23.156 1.00 44.47 97 LEU A C 1
ATOM 743 O O . LEU A 1 97 ? 10.516 2.368 -22.158 1.00 44.47 97 LEU A O 1
ATOM 747 N N . ILE A 1 98 ? 11.857 3.905 -23.097 1.00 48.53 98 ILE A N 1
ATOM 748 C CA . ILE A 1 98 ? 12.576 4.436 -21.928 1.00 48.53 98 ILE A CA 1
ATOM 749 C C . ILE A 1 98 ? 11.678 5.144 -20.876 1.00 48.53 98 ILE A C 1
ATOM 751 O O . ILE A 1 98 ? 12.186 5.735 -19.931 1.00 48.53 98 ILE A O 1
ATOM 755 N N . GLU A 1 99 ? 10.345 5.036 -20.912 1.00 43.84 99 GLU A N 1
ATOM 756 C CA . GLU A 1 99 ? 9.463 5.816 -20.018 1.00 43.84 99 GLU A CA 1
ATOM 757 C C . GLU A 1 99 ? 8.512 4.974 -19.152 1.00 43.84 99 GLU A C 1
ATOM 759 O O . GLU A 1 99 ? 7.297 5.032 -19.280 1.00 43.84 99 GLU A O 1
ATOM 764 N N . ALA A 1 100 ? 9.096 4.288 -18.164 1.00 52.28 100 ALA A N 1
ATOM 765 C CA . ALA A 1 100 ? 8.428 3.629 -17.030 1.00 52.28 100 ALA A CA 1
ATOM 766 C C . ALA A 1 100 ? 8.005 2.167 -17.242 1.00 52.28 100 ALA A C 1
ATOM 768 O O . ALA A 1 100 ? 6.829 1.807 -17.163 1.00 52.28 100 ALA A O 1
ATOM 769 N N . SER A 1 101 ? 9.001 1.282 -17.363 1.00 61.53 101 SER A N 1
ATOM 770 C CA . SER A 1 101 ? 8.812 -0.109 -16.938 1.00 61.53 101 SER A CA 1
ATOM 771 C C . SER A 1 101 ? 8.251 -0.130 -15.510 1.00 61.53 101 SER A C 1
ATOM 773 O O . SER A 1 101 ? 8.777 0.532 -14.607 1.00 61.53 101 SER A O 1
ATOM 775 N N . VAL A 1 102 ? 7.144 -0.848 -15.306 1.00 68.19 102 VAL A N 1
ATOM 776 C CA . VAL A 1 102 ? 6.546 -1.012 -13.981 1.00 68.19 102 VAL A CA 1
ATOM 777 C C . VAL A 1 102 ? 7.486 -1.871 -13.147 1.00 68.19 102 VAL A C 1
ATOM 779 O O . VAL A 1 102 ? 7.635 -3.067 -13.364 1.00 68.19 102 VAL A O 1
ATOM 782 N N . ILE A 1 103 ? 8.120 -1.246 -12.161 1.00 85.06 103 ILE A N 1
ATOM 783 C CA . ILE A 1 103 ? 9.058 -1.924 -11.271 1.00 85.06 103 ILE A CA 1
ATOM 784 C C . ILE A 1 103 ? 8.272 -2.719 -10.224 1.00 85.06 103 ILE A C 1
ATOM 786 O O . ILE A 1 103 ? 7.856 -2.190 -9.191 1.00 85.06 103 ILE A O 1
ATOM 790 N N . HIS A 1 104 ? 8.057 -4.007 -10.497 1.00 87.50 104 HIS A N 1
ATOM 791 C CA . HIS A 1 104 ? 7.316 -4.911 -9.612 1.00 87.50 104 HIS A CA 1
ATOM 792 C C . HIS A 1 104 ? 7.975 -5.065 -8.230 1.00 87.50 104 HIS A C 1
ATOM 794 O O . HIS A 1 104 ? 7.265 -5.199 -7.232 1.00 87.50 104 HIS A O 1
ATOM 800 N N . GLN A 1 105 ? 9.311 -4.957 -8.119 1.00 89.38 105 GLN A N 1
ATOM 801 C CA . GLN A 1 105 ? 9.984 -4.967 -6.809 1.00 89.38 105 GLN A CA 1
ATOM 802 C C . GLN A 1 105 ? 9.485 -3.831 -5.898 1.00 89.38 105 GLN A C 1
ATOM 804 O O . GLN A 1 105 ? 9.348 -4.016 -4.690 1.00 89.38 105 GLN A O 1
ATOM 809 N N . ALA A 1 106 ? 9.128 -2.673 -6.466 1.00 93.31 106 ALA A N 1
ATOM 810 C CA . ALA A 1 106 ? 8.602 -1.553 -5.692 1.00 93.31 106 ALA A CA 1
ATOM 811 C C . ALA A 1 106 ? 7.235 -1.863 -5.060 1.00 93.31 106 ALA A C 1
ATOM 813 O O . ALA A 1 106 ? 6.922 -1.323 -3.999 1.00 93.31 106 ALA A O 1
ATOM 814 N N . HIS A 1 107 ? 6.422 -2.737 -5.668 1.00 94.75 107 HIS A N 1
ATOM 815 C CA . HIS A 1 107 ? 5.132 -3.154 -5.098 1.00 94.75 107 HIS A CA 1
ATOM 816 C C . HIS A 1 107 ? 5.331 -4.015 -3.854 1.00 94.75 107 HIS A C 1
ATOM 818 O O . HIS A 1 107 ? 4.639 -3.807 -2.859 1.00 94.75 107 HIS A O 1
ATOM 824 N N . TRP A 1 108 ? 6.325 -4.906 -3.871 1.00 94.56 108 TRP A N 1
ATOM 825 C CA . TRP A 1 108 ? 6.703 -5.719 -2.713 1.00 94.56 108 TRP A CA 1
ATOM 826 C C . TRP A 1 108 ? 7.213 -4.870 -1.547 1.00 94.56 108 TRP A C 1
ATOM 828 O O . TRP A 1 108 ? 6.732 -5.017 -0.421 1.00 94.56 108 TRP A O 1
ATOM 838 N N . TYR A 1 109 ? 8.131 -3.934 -1.808 1.00 96.38 109 TYR A N 1
ATOM 839 C CA . TYR A 1 109 ? 8.624 -3.024 -0.768 1.00 96.38 109 TYR A CA 1
ATOM 840 C C . TYR A 1 109 ? 7.507 -2.130 -0.224 1.00 96.38 109 TYR A C 1
ATOM 842 O O . TYR A 1 109 ? 7.402 -1.922 0.984 1.00 96.38 109 TYR A O 1
ATOM 850 N N . GLY A 1 110 ? 6.623 -1.663 -1.104 1.00 97.00 110 GLY A N 1
ATOM 851 C CA . GLY A 1 110 ? 5.421 -0.931 -0.735 1.00 97.00 110 GLY A CA 1
ATOM 852 C C . GLY A 1 110 ? 4.516 -1.717 0.206 1.00 97.00 110 GLY A C 1
ATOM 853 O O . GLY A 1 110 ? 4.184 -1.232 1.287 1.00 97.00 110 GLY A O 1
ATOM 854 N N . ALA A 1 111 ? 4.166 -2.950 -0.165 1.00 97.19 111 ALA A N 1
ATOM 855 C CA . ALA A 1 111 ? 3.348 -3.842 0.652 1.00 97.19 111 ALA A CA 1
ATOM 856 C C . ALA A 1 111 ? 3.968 -4.084 2.037 1.00 97.19 111 ALA A C 1
ATOM 858 O O . ALA A 1 111 ? 3.266 -3.990 3.045 1.00 97.19 111 ALA A O 1
ATOM 859 N N . MET A 1 112 ? 5.286 -4.302 2.103 1.00 97.56 112 MET A N 1
ATOM 860 C CA . MET A 1 112 ? 6.015 -4.415 3.369 1.00 97.56 112 MET A CA 1
ATOM 861 C C . MET A 1 112 ? 5.897 -3.135 4.208 1.00 97.56 112 MET A C 1
ATOM 863 O O . MET A 1 112 ? 5.565 -3.207 5.392 1.00 97.56 112 MET A O 1
ATOM 867 N N . GLY A 1 113 ? 6.103 -1.964 3.600 1.00 97.88 113 GLY A N 1
ATOM 868 C CA . GLY A 1 113 ? 5.931 -0.672 4.268 1.00 97.88 113 GLY A CA 1
ATOM 869 C C . GLY A 1 113 ? 4.522 -0.479 4.837 1.00 97.88 113 GLY A C 1
ATOM 870 O O . GLY A 1 113 ? 4.378 -0.007 5.964 1.00 97.88 113 GLY A O 1
ATOM 871 N N . GLY A 1 114 ? 3.494 -0.914 4.106 1.00 97.56 114 GLY A N 1
ATOM 872 C CA . GLY A 1 114 ? 2.098 -0.855 4.542 1.00 97.56 114 GLY A CA 1
ATOM 873 C C . GLY A 1 114 ? 1.777 -1.758 5.734 1.00 97.56 114 GLY A C 1
ATOM 874 O O . GLY A 1 114 ? 1.118 -1.336 6.684 1.00 97.56 114 GLY A O 1
ATOM 875 N N . VAL A 1 115 ? 2.277 -2.996 5.724 1.00 97.69 115 VAL A N 1
ATOM 876 C CA . VAL A 1 115 ? 2.121 -3.921 6.862 1.00 97.69 115 VAL A CA 1
ATOM 877 C C . VAL A 1 115 ? 2.808 -3.358 8.107 1.00 97.69 115 VAL A C 1
ATOM 879 O O . VAL A 1 115 ? 2.221 -3.332 9.191 1.00 97.69 115 VAL A O 1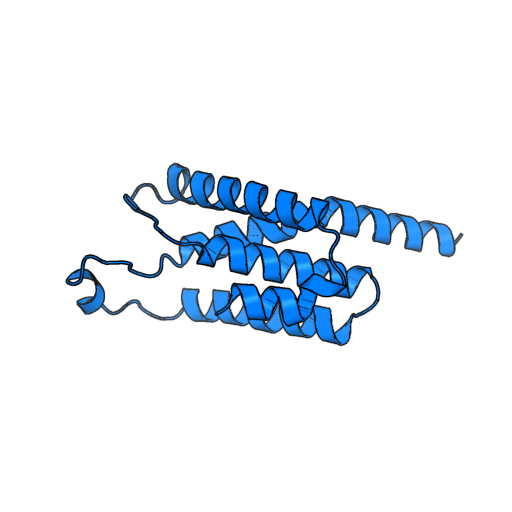
ATOM 882 N N . LEU A 1 116 ? 4.038 -2.865 7.948 1.00 97.75 116 LEU A N 1
ATOM 883 C CA . LEU A 1 116 ? 4.819 -2.288 9.038 1.00 97.75 116 LEU A CA 1
ATOM 884 C C . LEU A 1 116 ? 4.179 -1.010 9.598 1.00 97.75 116 LEU A C 1
ATOM 886 O O . LEU A 1 116 ? 4.159 -0.834 10.817 1.00 97.75 116 LEU A O 1
ATOM 890 N N . SER A 1 117 ? 3.602 -0.147 8.753 1.00 97.06 117 SER A N 1
ATOM 891 C CA . SER A 1 117 ? 2.928 1.066 9.232 1.00 97.06 117 SER A CA 1
ATOM 892 C C . SER A 1 117 ? 1.682 0.747 10.067 1.00 97.06 117 SER A C 1
ATOM 894 O O . SER A 1 117 ? 1.393 1.460 11.031 1.00 97.06 117 SER A O 1
ATOM 896 N N . ALA A 1 118 ? 0.975 -0.345 9.759 1.00 96.06 118 ALA A N 1
ATOM 897 C CA . ALA A 1 118 ? -0.219 -0.783 10.482 1.00 96.06 118 ALA A CA 1
ATOM 898 C C . ALA A 1 118 ? 0.076 -1.609 11.754 1.00 96.06 118 ALA A C 1
ATOM 900 O O . ALA A 1 118 ? -0.827 -1.823 12.572 1.00 96.06 118 ALA A O 1
ATOM 901 N N . LEU A 1 119 ? 1.325 -2.039 11.972 1.00 95.00 119 LEU A N 1
ATOM 902 C CA . LEU A 1 119 ? 1.714 -2.902 13.093 1.00 95.00 119 LEU A CA 1
ATOM 903 C C . LEU A 1 119 ? 1.293 -2.369 14.477 1.00 95.00 119 LEU A C 1
ATOM 905 O O . LEU A 1 119 ? 0.722 -3.144 15.250 1.00 95.00 119 LEU A O 1
ATOM 909 N N . PRO A 1 120 ? 1.463 -1.074 14.818 1.00 92.56 120 PRO A N 1
ATOM 910 C CA . PRO A 1 120 ? 1.009 -0.559 16.109 1.00 92.56 120 PRO A CA 1
ATOM 911 C C . PRO A 1 120 ? -0.493 -0.759 16.342 1.00 92.56 120 PRO A C 1
ATOM 913 O O . PRO A 1 120 ? -0.911 -1.008 17.473 1.00 92.56 120 PRO A O 1
ATOM 916 N N . ARG A 1 121 ? -1.310 -0.677 15.282 1.00 90.56 121 ARG A N 1
ATOM 917 C CA . ARG A 1 121 ? -2.763 -0.865 15.374 1.00 90.56 121 ARG A CA 1
ATOM 918 C C . ARG A 1 121 ? -3.121 -2.335 15.578 1.00 90.56 121 ARG A C 1
ATOM 920 O O . ARG A 1 121 ? -3.952 -2.627 16.437 1.00 90.56 121 ARG A O 1
ATOM 927 N N . ILE A 1 122 ? -2.439 -3.243 14.876 1.00 91.69 122 ILE A N 1
ATOM 928 C CA . ILE A 1 122 ? -2.564 -4.694 15.088 1.00 91.69 122 ILE A CA 1
ATOM 929 C C . ILE A 1 122 ? -2.260 -5.040 16.554 1.00 91.69 122 ILE A C 1
ATOM 931 O O . ILE A 1 122 ? -3.059 -5.703 17.212 1.00 91.69 122 ILE A O 1
ATOM 935 N N . LEU A 1 123 ? -1.140 -4.540 17.091 1.00 92.19 123 LEU A N 1
ATOM 936 C CA . LEU A 1 123 ? -0.708 -4.818 18.466 1.00 92.19 123 LEU A CA 1
ATOM 937 C C . LEU A 1 123 ? -1.673 -4.266 19.527 1.00 92.19 123 LEU A C 1
ATOM 939 O O . LEU A 1 123 ? -1.860 -4.878 20.577 1.00 92.19 123 LEU A O 1
ATOM 943 N N . GLN A 1 124 ? -2.293 -3.110 19.281 1.00 89.50 124 GLN A N 1
ATOM 944 C CA . GLN A 1 124 ? -3.315 -2.565 20.183 1.00 89.50 124 GLN A CA 1
ATOM 945 C C . GLN A 1 124 ? -4.569 -3.445 20.213 1.00 89.50 124 GLN A C 1
ATOM 947 O O . GLN A 1 124 ? -5.110 -3.714 21.285 1.00 89.50 124 GLN A O 1
ATOM 952 N N . ALA A 1 125 ? -5.016 -3.918 19.050 1.00 86.62 125 ALA A N 1
ATOM 953 C CA . ALA A 1 125 ? -6.221 -4.730 18.942 1.00 86.62 125 ALA A CA 1
ATOM 954 C C . ALA A 1 125 ? -6.064 -6.121 19.573 1.00 86.62 125 ALA A C 1
ATOM 956 O O . ALA A 1 125 ? -6.988 -6.616 20.221 1.00 86.62 125 ALA A O 1
ATOM 957 N N . THR A 1 126 ? -4.885 -6.737 19.447 1.00 83.81 126 THR A N 1
ATOM 958 C CA . THR A 1 126 ? -4.599 -8.026 20.097 1.00 83.81 126 THR A CA 1
ATOM 959 C C . THR A 1 126 ? -4.557 -7.901 21.620 1.00 83.81 126 THR A C 1
ATOM 961 O O . THR A 1 126 ? -5.111 -8.756 22.311 1.00 83.81 126 THR A O 1
ATOM 964 N N . ARG A 1 127 ? -3.978 -6.813 22.151 1.00 83.69 127 ARG A N 1
ATOM 965 C CA . ARG A 1 127 ? -3.974 -6.521 23.596 1.00 83.69 127 ARG A CA 1
ATOM 966 C C . ARG A 1 127 ? -5.384 -6.346 24.152 1.00 83.69 127 ARG A C 1
ATOM 968 O O . ARG A 1 127 ? -5.700 -6.943 25.173 1.00 83.69 127 ARG A O 1
ATOM 975 N N . TYR A 1 128 ? -6.235 -5.589 23.459 1.00 76.31 128 TYR A N 1
ATOM 976 C CA . TYR A 1 128 ? -7.620 -5.372 23.885 1.00 76.31 128 TYR A CA 1
ATOM 977 C C . TYR A 1 128 ? -8.403 -6.689 23.998 1.00 76.31 128 TYR A C 1
ATOM 979 O O . TYR A 1 128 ? -9.025 -6.950 25.026 1.00 76.31 128 TYR A O 1
ATOM 987 N N . LYS A 1 129 ? -8.300 -7.563 22.987 1.00 70.50 129 LYS A N 1
ATOM 988 C CA . LYS A 1 129 ? -8.966 -8.875 22.995 1.00 70.50 129 LYS A CA 1
ATOM 989 C C . LYS A 1 129 ? -8.472 -9.787 24.126 1.00 70.50 129 LYS A C 1
ATOM 991 O O . LYS A 1 129 ? -9.247 -10.572 24.660 1.00 70.50 129 LYS A O 1
ATOM 996 N N . SER A 1 130 ? -7.194 -9.698 24.496 1.00 71.38 130 SER A N 1
ATOM 997 C CA . SER A 1 130 ? -6.642 -10.487 25.603 1.00 71.38 130 SER A CA 1
ATOM 998 C C . SER A 1 130 ? -7.197 -10.060 26.964 1.00 71.38 130 SER A C 1
ATOM 1000 O O . SER A 1 130 ? -7.358 -10.909 27.831 1.00 71.38 130 SER A O 1
ATOM 1002 N N . SER A 1 131 ? -7.485 -8.771 27.159 1.00 65.81 131 SER A N 1
ATOM 1003 C CA . SER A 1 131 ? -8.023 -8.250 28.423 1.00 65.81 131 SER A CA 1
ATOM 1004 C C . SER A 1 131 ? -9.530 -8.460 28.585 1.00 65.81 131 SER A C 1
ATOM 1006 O O . SER A 1 131 ? -10.007 -8.439 29.708 1.00 65.81 131 SER A O 1
ATOM 1008 N N . SER A 1 132 ? -10.286 -8.672 27.502 1.00 65.62 132 SER A N 1
ATOM 1009 C CA . SER A 1 132 ? -11.737 -8.924 27.560 1.00 65.62 132 SER A CA 1
ATOM 1010 C C . SER A 1 132 ? -12.122 -10.380 27.863 1.00 65.62 132 SER A C 1
ATOM 1012 O O . SER A 1 132 ? -13.306 -10.693 27.931 1.00 65.62 132 SER A O 1
ATOM 1014 N N . HIS A 1 133 ? -11.142 -11.282 27.962 1.00 57.06 133 HIS A N 1
ATOM 1015 C CA . HIS A 1 133 ? -11.338 -12.708 28.258 1.00 57.06 133 HIS A CA 1
ATOM 1016 C C . HIS A 1 133 ? -10.764 -13.122 29.629 1.00 57.06 133 HIS A C 1
ATOM 1018 O O . HIS A 1 133 ? -10.638 -14.318 29.889 1.00 57.06 133 HIS A O 1
ATOM 1024 N N . VAL A 1 134 ? -10.419 -12.149 30.481 1.00 52.56 134 VAL A N 1
ATOM 1025 C CA . VAL A 1 134 ? -10.063 -12.320 31.902 1.00 52.56 134 VAL A CA 1
ATOM 1026 C C . VAL A 1 134 ? -11.175 -11.709 32.740 1.00 52.56 134 VAL A C 1
ATOM 1028 O O . VAL A 1 134 ? -11.579 -12.358 33.725 1.00 52.56 134 VAL A O 1
#